Protein AF-A0AAP0WHL8-F1 (afdb_monomer_lite)

Radius of gyration: 15.31 Å; chains: 1; bounding box: 34×34×46 Å

Sequence (90 aa):
MATNRELALLEKAFVAEIEYALERKEKFCLPFMQTKSRKLAEKMVEDGLLQHAEMTVGGIHFKGYAQTYYGNMLYCMTCTDVGLEVEDAK

Foldseek 3Di:
DDDPVLLVQLVQLVVLLVCCVPCVVPDDGDNGDADPPVVVLVVCVVVQQWDKDWDADPNDIDIHIHGDPVVVVVNVVPPPDPPPPPPPDD

Secondary structure (DSSP, 8-state):
---HHHHHHHHHHHHHHHHHHHHTTTS---SSB--S-HHHHHHHHHTTSEEEEEEEETTEEEEEEEE-HHHHHHHHTT------------

pLDDT: mean 89.11, std 14.44, range [41.09, 98.5]

Structure (mmCIF, N/CA/C/O backbone):
data_AF-A0AAP0WHL8-F1
#
_entry.id   AF-A0AAP0WHL8-F1
#
loop_
_atom_site.group_PDB
_atom_site.id
_atom_site.type_symbol
_atom_site.label_atom_id
_atom_site.label_alt_id
_atom_site.label_comp_id
_atom_site.label_asym_id
_atom_site.label_entity_id
_atom_site.label_seq_id
_atom_site.pdbx_PDB_ins_code
_atom_site.Cartn_x
_atom_site.Cartn_y
_atom_site.Cartn_z
_atom_site.occupancy
_atom_site.B_iso_or_equiv
_atom_site.auth_seq_id
_atom_site.auth_comp_id
_atom_site.auth_asym_id
_atom_site.auth_atom_id
_atom_site.pdbx_PDB_model_num
ATOM 1 N N . MET A 1 1 ? -12.350 11.410 -8.385 1.00 69.25 1 MET A N 1
ATOM 2 C CA . MET A 1 1 ? -10.945 11.792 -8.124 1.00 69.25 1 MET A CA 1
ATOM 3 C C . MET A 1 1 ? -10.586 11.332 -6.725 1.00 69.25 1 MET A C 1
ATOM 5 O O . MET A 1 1 ? -11.425 11.490 -5.844 1.00 69.25 1 MET A O 1
ATOM 9 N N . ALA A 1 2 ? -9.405 10.737 -6.542 1.00 82.19 2 ALA A N 1
ATOM 10 C CA . ALA A 1 2 ? -8.923 10.346 -5.219 1.00 82.19 2 ALA A CA 1
ATOM 11 C C . ALA A 1 2 ? -8.684 11.583 -4.342 1.00 82.19 2 ALA A C 1
ATOM 13 O O . ALA A 1 2 ? -8.274 12.638 -4.821 1.00 82.19 2 ALA A O 1
ATOM 14 N N . THR A 1 3 ? -8.951 11.449 -3.051 1.00 92.88 3 THR A N 1
ATOM 15 C CA . THR A 1 3 ? -8.640 12.457 -2.036 1.00 92.88 3 THR A CA 1
ATOM 16 C C . THR A 1 3 ? -7.141 12.478 -1.730 1.00 92.88 3 THR A C 1
ATOM 18 O O . THR A 1 3 ? -6.455 11.469 -1.878 1.00 92.88 3 THR A O 1
ATOM 21 N N . ASN A 1 4 ? -6.631 13.582 -1.173 1.00 93.19 4 ASN A N 1
ATOM 22 C CA . ASN A 1 4 ? -5.223 13.677 -0.749 1.00 93.19 4 ASN A CA 1
ATOM 23 C C . ASN A 1 4 ? -4.812 12.561 0.230 1.00 93.19 4 ASN A C 1
ATOM 25 O O . ASN A 1 4 ? -3.662 12.136 0.249 1.00 93.19 4 ASN A O 1
ATOM 29 N N . ARG A 1 5 ? -5.750 12.065 1.049 1.00 94.94 5 ARG A N 1
ATOM 30 C CA . ARG A 1 5 ? -5.489 10.964 1.989 1.00 94.94 5 ARG A CA 1
ATOM 31 C C . ARG A 1 5 ? -5.391 9.611 1.288 1.00 94.94 5 ARG A C 1
ATOM 33 O O . ARG A 1 5 ? -4.604 8.779 1.727 1.00 94.94 5 ARG A O 1
ATOM 40 N N . GLU A 1 6 ? -6.186 9.397 0.242 1.00 95.75 6 GLU A N 1
ATOM 41 C CA . GLU A 1 6 ? -6.107 8.201 -0.604 1.00 95.75 6 GLU A CA 1
ATOM 42 C C . GLU A 1 6 ? -4.810 8.223 -1.420 1.00 95.75 6 GLU A C 1
ATOM 44 O O . GLU A 1 6 ? -4.091 7.230 -1.423 1.00 95.75 6 GLU A O 1
ATOM 49 N N . LEU A 1 7 ? -4.437 9.371 -1.998 1.00 95.50 7 LEU A N 1
ATOM 50 C CA . LEU A 1 7 ? -3.161 9.532 -2.706 1.00 95.50 7 LEU A CA 1
ATOM 51 C C . LEU A 1 7 ? -1.954 9.278 -1.799 1.00 95.50 7 LEU A C 1
ATOM 53 O O . LEU A 1 7 ? -1.069 8.523 -2.176 1.00 95.50 7 LEU A O 1
ATOM 57 N N . ALA A 1 8 ? -1.958 9.795 -0.568 1.00 95.56 8 ALA A N 1
ATOM 58 C CA . ALA A 1 8 ? -0.886 9.531 0.395 1.00 95.56 8 ALA A CA 1
ATOM 59 C C . ALA A 1 8 ? -0.794 8.053 0.831 1.00 95.56 8 ALA A C 1
ATOM 61 O O . ALA A 1 8 ? 0.245 7.611 1.320 1.00 95.56 8 ALA A O 1
ATOM 62 N N . LEU A 1 9 ? -1.884 7.285 0.728 1.00 97.06 9 LEU A N 1
ATOM 63 C CA . LEU A 1 9 ? -1.873 5.836 0.960 1.00 97.06 9 LEU A CA 1
ATOM 64 C C . LEU A 1 9 ? -1.353 5.083 -0.264 1.00 97.06 9 LEU A C 1
ATOM 66 O O . LEU A 1 9 ? -0.565 4.157 -0.102 1.00 97.06 9 LEU A O 1
ATOM 70 N N . LEU A 1 10 ? -1.757 5.498 -1.465 1.00 96.81 10 LEU A N 1
ATOM 71 C CA . LEU A 1 10 ? -1.240 4.945 -2.714 1.00 96.81 10 LEU A CA 1
ATOM 72 C C . LEU A 1 10 ? 0.266 5.185 -2.849 1.00 96.81 10 LEU A C 1
ATOM 74 O O . LEU A 1 10 ? 0.995 4.240 -3.100 1.00 96.81 10 LEU A O 1
ATOM 78 N N . GLU A 1 11 ? 0.752 6.390 -2.556 1.00 95.94 11 GLU A N 1
ATOM 79 C CA . GLU A 1 11 ? 2.185 6.706 -2.542 1.00 95.94 11 GLU A CA 1
ATOM 80 C C . GLU A 1 11 ? 2.970 5.793 -1.592 1.00 95.94 11 GLU A C 1
ATOM 82 O O . GLU A 1 11 ? 4.024 5.277 -1.946 1.00 95.94 11 GLU A O 1
ATOM 87 N N . LYS A 1 12 ? 2.445 5.524 -0.392 1.00 96.62 12 LYS A N 1
ATOM 88 C CA . LYS A 1 12 ? 3.103 4.620 0.566 1.00 96.62 12 LYS A CA 1
ATOM 89 C C . LYS A 1 12 ? 3.141 3.175 0.090 1.00 96.62 12 LYS A C 1
ATOM 91 O O . LYS A 1 12 ? 4.129 2.489 0.338 1.00 96.62 12 LYS A O 1
ATOM 96 N N . ALA A 1 13 ? 2.063 2.702 -0.532 1.00 97.00 13 ALA A N 1
ATOM 97 C CA . ALA A 1 13 ? 2.033 1.374 -1.130 1.00 97.00 13 ALA A CA 1
ATOM 98 C C . ALA A 1 13 ? 3.038 1.276 -2.289 1.00 97.00 13 ALA A C 1
ATOM 100 O O . ALA A 1 13 ? 3.779 0.298 -2.352 1.00 97.00 13 ALA A O 1
ATOM 101 N N . PHE A 1 14 ? 3.125 2.324 -3.110 1.00 95.94 14 PHE A N 1
ATOM 102 C CA . PHE A 1 14 ? 4.031 2.409 -4.250 1.00 95.94 14 PHE A CA 1
ATOM 103 C C . PHE A 1 14 ? 5.489 2.395 -3.792 1.00 95.94 14 PHE A C 1
ATOM 105 O O . PHE A 1 14 ? 6.287 1.586 -4.253 1.00 95.94 14 PHE A O 1
ATOM 112 N N . VAL A 1 15 ? 5.834 3.236 -2.814 1.00 95.12 15 VAL A N 1
ATOM 113 C CA . VAL A 1 15 ? 7.179 3.274 -2.227 1.00 95.12 15 VAL A CA 1
ATOM 114 C C . VAL A 1 15 ? 7.557 1.914 -1.640 1.00 95.12 15 VAL A C 1
ATOM 116 O O . VAL A 1 15 ? 8.664 1.450 -1.887 1.00 95.12 15 VAL A O 1
ATOM 119 N N . ALA A 1 16 ? 6.646 1.231 -0.937 1.00 95.81 16 ALA A N 1
ATOM 120 C CA . ALA A 1 16 ? 6.920 -0.104 -0.401 1.00 95.81 16 ALA A CA 1
ATOM 121 C C . ALA A 1 16 ? 7.209 -1.139 -1.507 1.00 95.81 16 ALA A C 1
ATOM 123 O O . ALA A 1 16 ? 8.094 -1.980 -1.345 1.00 95.81 16 ALA A O 1
ATOM 124 N N . GLU A 1 17 ? 6.499 -1.070 -2.637 1.00 95.19 17 GLU A N 1
ATOM 125 C CA . GLU A 1 17 ? 6.761 -1.912 -3.812 1.00 95.19 17 GLU A CA 1
ATOM 126 C C . GLU A 1 17 ? 8.164 -1.648 -4.388 1.00 95.19 17 GLU A C 1
ATOM 128 O O . GLU A 1 17 ? 8.935 -2.589 -4.599 1.00 95.19 17 GLU A O 1
ATOM 133 N N . ILE A 1 18 ? 8.524 -0.375 -4.583 1.00 94.44 18 ILE A N 1
ATOM 134 C CA . ILE A 1 18 ? 9.813 0.032 -5.159 1.00 94.44 18 ILE A CA 1
ATOM 135 C C . ILE A 1 18 ? 10.985 -0.286 -4.224 1.00 94.44 18 ILE A C 1
ATOM 137 O O . ILE A 1 18 ? 11.963 -0.896 -4.658 1.00 94.44 18 ILE A O 1
ATOM 141 N N . GLU A 1 19 ? 10.889 0.062 -2.939 1.00 94.44 19 GLU A N 1
ATOM 142 C CA . GLU A 1 19 ? 11.914 -0.258 -1.938 1.00 94.44 19 GLU A CA 1
ATOM 143 C C . GLU A 1 19 ? 12.135 -1.770 -1.847 1.00 94.44 19 GLU A C 1
ATOM 145 O O . GLU A 1 19 ? 13.272 -2.236 -1.770 1.00 94.44 19 GLU A O 1
ATOM 150 N N . TYR A 1 20 ? 11.065 -2.567 -1.911 1.00 94.69 20 TYR A N 1
ATOM 151 C CA . TYR A 1 20 ? 11.203 -4.017 -1.947 1.00 94.69 20 TYR A CA 1
ATOM 152 C C . TYR A 1 20 ? 11.881 -4.510 -3.227 1.00 94.69 20 TYR A C 1
ATOM 154 O O . TYR A 1 20 ? 12.739 -5.392 -3.175 1.00 94.69 20 TYR A O 1
ATOM 162 N N . ALA A 1 21 ? 11.540 -3.953 -4.387 1.00 93.12 21 ALA A N 1
ATOM 163 C CA . ALA A 1 21 ? 12.164 -4.347 -5.645 1.00 93.12 21 ALA A CA 1
ATOM 164 C C . ALA A 1 21 ? 13.673 -4.035 -5.673 1.00 93.12 21 ALA A C 1
ATOM 166 O O . ALA A 1 21 ? 14.457 -4.868 -6.141 1.00 93.12 21 ALA A O 1
ATOM 167 N N . LEU A 1 22 ? 14.070 -2.871 -5.149 1.00 94.19 22 LEU A N 1
ATOM 168 C CA . LEU A 1 22 ? 15.442 -2.363 -5.206 1.00 94.19 22 LEU A CA 1
ATOM 169 C C . LEU A 1 22 ? 16.324 -2.874 -4.058 1.00 94.19 22 LEU A C 1
ATOM 171 O O . LEU A 1 22 ? 17.442 -3.322 -4.301 1.00 94.19 22 LEU A O 1
ATOM 175 N N . GLU A 1 23 ? 15.831 -2.855 -2.818 1.00 92.25 23 GLU A N 1
ATOM 176 C CA . GLU A 1 23 ? 16.671 -2.984 -1.616 1.00 92.25 23 GLU A CA 1
ATOM 177 C C . GLU A 1 23 ? 16.544 -4.331 -0.891 1.00 92.25 23 GLU A C 1
ATOM 179 O O . GLU A 1 23 ? 17.274 -4.575 0.072 1.00 92.25 23 GLU A O 1
ATOM 184 N N . ARG A 1 24 ? 15.674 -5.252 -1.337 1.00 83.19 24 ARG A N 1
ATOM 185 C CA . ARG A 1 24 ? 15.391 -6.522 -0.618 1.00 83.19 24 ARG A CA 1
ATOM 186 C C . ARG A 1 24 ? 16.603 -7.405 -0.301 1.00 83.19 24 ARG A C 1
ATOM 188 O O . ARG A 1 24 ? 16.478 -8.340 0.484 1.00 83.19 24 ARG A O 1
ATOM 195 N N . LYS A 1 25 ? 17.749 -7.182 -0.952 1.00 84.75 25 LYS A N 1
ATOM 196 C CA . LYS A 1 25 ? 18.997 -7.918 -0.690 1.00 84.75 25 LYS A CA 1
ATOM 197 C C . LYS A 1 25 ? 19.834 -7.308 0.435 1.00 84.75 25 LYS A C 1
ATOM 199 O O . LYS A 1 25 ? 20.657 -8.010 1.011 1.00 84.75 25 LYS A O 1
ATOM 204 N N . GLU A 1 26 ? 19.638 -6.027 0.725 1.00 85.44 26 GLU A N 1
ATOM 205 C CA . GLU A 1 26 ? 20.493 -5.232 1.612 1.00 85.44 26 GLU A CA 1
ATOM 206 C C . GLU A 1 26 ? 19.771 -4.834 2.903 1.00 85.44 26 GLU A C 1
ATOM 208 O O . GLU A 1 26 ? 20.402 -4.681 3.949 1.00 85.44 26 GLU A O 1
ATOM 213 N N . LYS A 1 27 ? 18.438 -4.727 2.862 1.00 86.31 27 LYS A N 1
ATOM 214 C CA . LYS A 1 27 ? 17.610 -4.321 3.997 1.00 86.31 27 LYS A CA 1
ATOM 215 C C . LYS A 1 27 ? 16.341 -5.161 4.081 1.00 86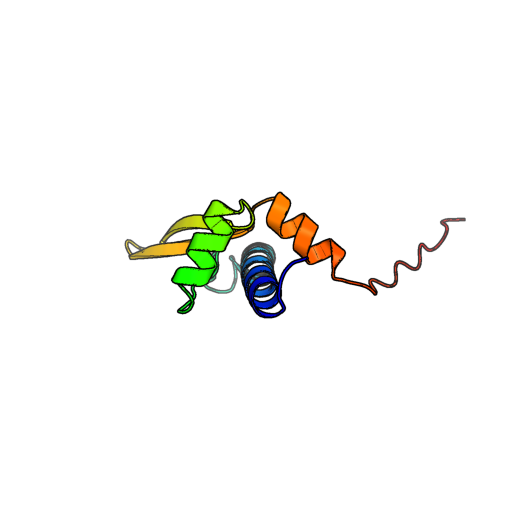.31 27 LYS A C 1
ATOM 217 O O . LYS A 1 27 ? 15.777 -5.586 3.076 1.00 86.31 27 LYS A O 1
ATOM 222 N N . PHE A 1 28 ? 15.864 -5.375 5.308 1.00 87.50 28 PHE A N 1
ATOM 223 C CA . PHE A 1 28 ? 14.538 -5.940 5.522 1.00 87.50 28 PHE A CA 1
ATOM 224 C C . PHE A 1 28 ? 13.464 -4.911 5.149 1.00 87.50 28 PHE A C 1
ATOM 226 O O . PHE A 1 28 ? 13.293 -3.898 5.831 1.00 87.50 28 PHE A O 1
ATOM 233 N N . CYS A 1 29 ? 12.726 -5.199 4.085 1.00 90.56 29 CYS A N 1
ATOM 234 C CA . CYS A 1 29 ? 11.568 -4.443 3.626 1.00 90.56 29 CYS A CA 1
ATOM 235 C C . CYS A 1 29 ? 10.434 -5.408 3.247 1.00 90.56 29 CYS A C 1
ATOM 237 O O . CYS A 1 29 ? 10.659 -6.584 2.944 1.00 90.56 29 CYS A O 1
ATOM 239 N N . LEU A 1 30 ? 9.195 -4.919 3.311 1.00 94.25 30 LEU A N 1
ATOM 240 C CA . LEU A 1 30 ? 7.997 -5.665 2.926 1.00 94.25 30 LEU A CA 1
ATOM 241 C C . LEU A 1 30 ? 7.470 -5.084 1.604 1.00 94.25 30 LEU A C 1
ATOM 243 O O . LEU A 1 30 ? 7.456 -3.863 1.477 1.00 94.25 30 LEU A O 1
ATOM 247 N N . PRO A 1 31 ? 6.958 -5.902 0.666 1.00 95.25 31 PRO A N 1
ATOM 248 C CA . PRO A 1 31 ? 6.390 -5.427 -0.603 1.00 95.25 31 PRO A CA 1
ATOM 249 C C . PRO A 1 31 ? 4.994 -4.796 -0.446 1.00 95.25 31 PRO A C 1
ATOM 251 O O . PRO A 1 31 ? 4.203 -4.767 -1.383 1.00 95.25 31 PRO A O 1
ATOM 254 N N . PHE A 1 32 ? 4.629 -4.379 0.764 1.00 97.38 32 PHE A N 1
ATOM 255 C CA . PHE A 1 32 ? 3.320 -3.831 1.085 1.00 97.38 32 PHE A CA 1
ATOM 256 C C . PHE A 1 32 ? 3.411 -2.889 2.276 1.00 97.38 32 PHE A C 1
ATOM 258 O O . PHE A 1 32 ? 4.240 -3.054 3.174 1.00 97.38 32 PHE A O 1
ATOM 265 N N . MET A 1 33 ? 2.502 -1.920 2.319 1.00 96.94 33 MET A N 1
ATOM 266 C CA . MET A 1 33 ? 2.457 -0.942 3.395 1.00 96.94 33 MET A CA 1
ATOM 267 C C . MET A 1 33 ? 1.662 -1.443 4.605 1.00 96.94 33 MET A C 1
ATOM 269 O O . MET A 1 33 ? 0.681 -2.183 4.492 1.00 96.94 33 MET A O 1
ATOM 273 N N . GLN A 1 34 ? 2.034 -0.944 5.782 1.00 95.12 34 GLN A N 1
ATOM 274 C CA . GLN A 1 34 ? 1.217 -1.014 6.991 1.00 95.12 34 GLN A CA 1
ATOM 275 C C . GLN A 1 34 ? 0.637 0.368 7.297 1.00 95.12 34 GLN A C 1
ATOM 277 O O . GLN A 1 34 ? 1.309 1.389 7.152 1.00 95.12 34 GLN A O 1
ATOM 282 N N . THR A 1 35 ? -0.617 0.427 7.746 1.00 95.94 35 THR A N 1
ATOM 283 C CA . THR A 1 35 ? -1.277 1.705 8.037 1.00 95.94 35 THR A CA 1
ATOM 284 C C . THR A 1 35 ? -2.203 1.627 9.241 1.00 95.94 35 THR A C 1
ATOM 286 O O . THR A 1 35 ? -2.915 0.648 9.447 1.00 95.94 35 THR A O 1
ATOM 289 N N . LYS A 1 36 ? -2.230 2.709 10.031 1.00 95.00 36 LYS A N 1
ATOM 290 C CA . LYS A 1 36 ? -3.204 2.902 11.118 1.00 95.00 36 LYS A CA 1
ATOM 291 C C . LYS A 1 36 ? -4.565 3.379 10.598 1.00 95.00 36 LYS A C 1
ATOM 293 O O . LYS A 1 36 ? -5.559 3.296 11.314 1.00 95.00 36 LYS A O 1
ATOM 298 N N . SER A 1 37 ? -4.638 3.851 9.350 1.00 96.06 37 SER A N 1
ATOM 299 C CA . SER A 1 37 ? -5.881 4.320 8.717 1.00 96.06 37 SER A CA 1
ATOM 300 C C . SER A 1 37 ? -6.707 3.157 8.162 1.00 96.06 37 SER A C 1
ATOM 302 O O . SER A 1 37 ? -7.131 3.199 7.011 1.00 96.06 37 SER A O 1
ATOM 304 N N . ARG A 1 38 ? -6.943 2.123 8.982 1.00 95.94 38 ARG A N 1
ATOM 305 C CA . ARG A 1 38 ? -7.562 0.858 8.559 1.00 95.94 38 ARG A CA 1
ATOM 306 C C . ARG A 1 38 ? -8.854 1.075 7.774 1.00 95.94 38 ARG A C 1
ATOM 308 O O . ARG A 1 38 ? -8.953 0.597 6.662 1.00 95.94 38 ARG A O 1
ATOM 315 N N . LYS A 1 39 ? -9.796 1.871 8.294 1.00 97.69 39 LYS A N 1
ATOM 316 C CA . LYS A 1 39 ? -11.082 2.134 7.615 1.00 97.69 39 LYS A CA 1
ATOM 317 C C . LYS A 1 39 ? -10.921 2.673 6.189 1.00 97.69 39 LYS A C 1
ATOM 319 O O . LYS A 1 39 ? -11.679 2.290 5.313 1.00 97.69 39 LYS A O 1
ATOM 324 N N . LEU A 1 40 ? -9.952 3.565 5.974 1.00 97.94 40 LEU A N 1
ATOM 325 C CA . LEU A 1 40 ? -9.694 4.121 4.647 1.00 97.94 40 LEU A CA 1
ATOM 326 C C . LEU A 1 40 ? -9.028 3.084 3.739 1.00 97.94 40 LEU A C 1
ATOM 328 O O . LEU A 1 40 ? -9.401 2.978 2.581 1.00 97.94 40 LEU A O 1
ATOM 332 N N . ALA A 1 41 ? -8.092 2.299 4.274 1.00 97.88 41 ALA A N 1
ATOM 333 C CA . ALA A 1 41 ? -7.448 1.229 3.522 1.00 97.88 41 ALA A CA 1
ATOM 334 C C . ALA A 1 41 ? -8.446 0.141 3.098 1.00 97.88 41 ALA A C 1
ATOM 336 O O . ALA A 1 41 ? -8.428 -0.249 1.941 1.00 97.88 41 ALA A O 1
ATOM 337 N N . GLU A 1 42 ? -9.352 -0.284 3.986 1.00 98.31 42 GLU A N 1
ATOM 338 C CA . GLU A 1 42 ? -10.417 -1.243 3.649 1.00 98.31 42 GLU A CA 1
ATOM 339 C C . GLU A 1 42 ? -11.338 -0.699 2.552 1.00 98.31 42 GLU A C 1
ATOM 341 O O . GLU A 1 42 ? -11.574 -1.378 1.562 1.00 98.31 42 GLU A O 1
ATOM 346 N N . LYS A 1 43 ? -11.777 0.562 2.662 1.00 98.12 43 LYS A N 1
ATOM 347 C CA . LYS A 1 43 ? -12.555 1.210 1.597 1.00 98.12 43 LYS A CA 1
ATOM 348 C C . LYS A 1 43 ? -11.791 1.195 0.267 1.00 98.12 43 LYS A C 1
ATOM 350 O O . LYS A 1 43 ? -12.350 0.866 -0.764 1.00 98.12 43 LYS A O 1
ATOM 355 N N . MET A 1 44 ? -10.497 1.509 0.281 1.00 98.19 44 MET A N 1
ATOM 356 C CA . MET A 1 44 ? -9.670 1.469 -0.928 1.00 98.19 44 MET A CA 1
ATOM 357 C C . MET A 1 44 ? -9.464 0.046 -1.474 1.00 98.19 44 MET A C 1
ATOM 359 O O . MET A 1 44 ? -9.201 -0.100 -2.665 1.00 98.19 44 MET A O 1
ATOM 363 N N . VAL A 1 45 ? -9.574 -0.994 -0.638 1.00 98.38 45 VAL A N 1
ATOM 364 C CA . VAL A 1 45 ? -9.635 -2.395 -1.090 1.00 98.38 45 VAL A CA 1
ATOM 365 C C . VAL A 1 45 ? -10.970 -2.673 -1.781 1.00 98.38 45 VAL A C 1
ATOM 367 O O . VAL A 1 45 ? -10.977 -3.230 -2.875 1.00 98.38 45 VAL A O 1
ATOM 370 N N . GLU A 1 46 ? -12.088 -2.233 -1.199 1.00 98.19 46 GLU A N 1
ATOM 371 C CA . GLU A 1 46 ? -13.424 -2.331 -1.811 1.00 98.19 46 GLU A CA 1
ATOM 372 C C . GLU A 1 46 ? -13.500 -1.569 -3.147 1.00 98.19 46 GLU A C 1
ATOM 374 O O . GLU A 1 46 ? -14.061 -2.073 -4.118 1.00 98.19 46 GLU A O 1
ATOM 379 N N . ASP A 1 47 ? -12.858 -0.400 -3.225 1.00 96.81 47 ASP A N 1
ATOM 380 C CA . ASP A 1 47 ? -12.746 0.429 -4.432 1.00 96.81 47 ASP A CA 1
ATOM 381 C C . ASP A 1 47 ? -11.760 -0.159 -5.475 1.00 96.81 47 ASP A C 1
ATOM 383 O O . ASP A 1 47 ? -11.569 0.415 -6.550 1.00 96.81 47 ASP A O 1
ATOM 387 N N . GLY A 1 48 ? -11.099 -1.284 -5.172 1.00 97.75 48 GLY A N 1
ATOM 388 C CA . GLY A 1 48 ? -10.166 -1.977 -6.068 1.00 97.75 48 GLY A CA 1
ATOM 389 C C . GLY A 1 48 ? -8.814 -1.283 -6.260 1.00 97.75 48 GLY A C 1
ATOM 390 O O . GLY A 1 48 ? -8.072 -1.629 -7.180 1.00 97.75 48 GLY A O 1
ATOM 391 N N . LEU A 1 49 ? -8.478 -0.303 -5.420 1.00 97.62 49 LEU A N 1
ATOM 392 C CA . LEU A 1 49 ? -7.225 0.460 -5.473 1.00 97.62 49 LEU A CA 1
ATOM 393 C C . LEU A 1 49 ? -6.096 -0.207 -4.679 1.00 97.62 49 LEU A C 1
ATOM 395 O O . LEU A 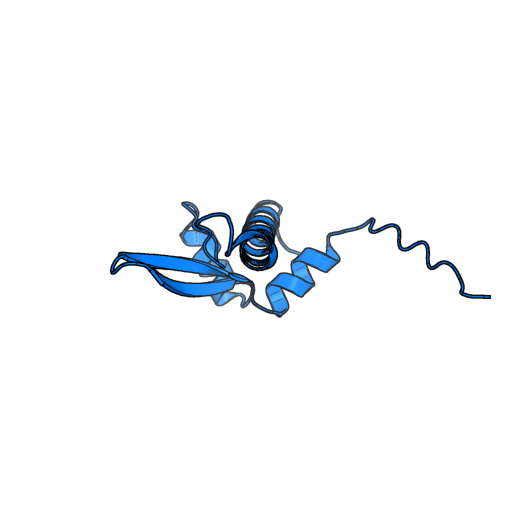1 49 ? -4.924 -0.111 -5.045 1.00 97.62 49 LEU A O 1
ATOM 399 N N . LEU A 1 50 ? -6.448 -0.882 -3.588 1.00 98.31 50 LEU A N 1
ATOM 400 C CA . LEU A 1 50 ? -5.538 -1.675 -2.770 1.00 98.31 50 LEU A CA 1
ATOM 401 C C . LEU A 1 50 ? -5.984 -3.137 -2.747 1.00 98.31 50 LEU A C 1
ATOM 403 O O . LEU A 1 50 ? -7.114 -3.473 -3.085 1.00 98.31 50 LEU A O 1
ATOM 407 N N . GLN A 1 51 ? -5.092 -4.010 -2.303 1.00 98.44 51 GLN A N 1
ATOM 408 C CA . GLN A 1 51 ? -5.386 -5.402 -1.995 1.00 98.44 51 GLN A CA 1
ATOM 409 C C . GLN A 1 51 ? -4.705 -5.802 -0.690 1.00 98.44 51 GLN A C 1
ATOM 411 O O . GLN A 1 51 ? -3.654 -5.264 -0.332 1.00 98.44 51 GLN A O 1
ATOM 416 N N . HIS A 1 52 ? -5.291 -6.758 0.027 1.00 98.38 52 HIS A N 1
ATOM 417 C CA . HIS A 1 52 ? -4.619 -7.361 1.170 1.00 98.38 52 HIS A CA 1
ATOM 418 C C . HIS A 1 52 ? -3.376 -8.118 0.712 1.00 98.38 52 HIS A C 1
ATOM 420 O O . HIS A 1 52 ? -3.410 -8.852 -0.274 1.00 98.38 52 HIS A O 1
ATOM 426 N N . ALA A 1 53 ? -2.290 -7.950 1.458 1.00 97.44 53 ALA A N 1
ATOM 427 C CA . ALA A 1 53 ? -1.036 -8.637 1.210 1.00 97.44 53 ALA A CA 1
ATOM 428 C C . ALA A 1 53 ? -0.487 -9.217 2.512 1.00 97.44 53 ALA A C 1
ATOM 430 O O . ALA A 1 53 ? -0.663 -8.651 3.597 1.00 97.44 53 ALA A O 1
ATOM 431 N N . GLU A 1 54 ? 0.191 -10.352 2.395 1.00 97.00 54 GLU A N 1
ATOM 432 C CA . GLU A 1 54 ? 0.845 -11.013 3.512 1.00 97.00 54 GLU A CA 1
ATOM 433 C C . GLU A 1 54 ? 2.177 -11.626 3.092 1.00 97.00 54 GLU A C 1
ATOM 435 O O . GLU A 1 54 ? 2.386 -11.989 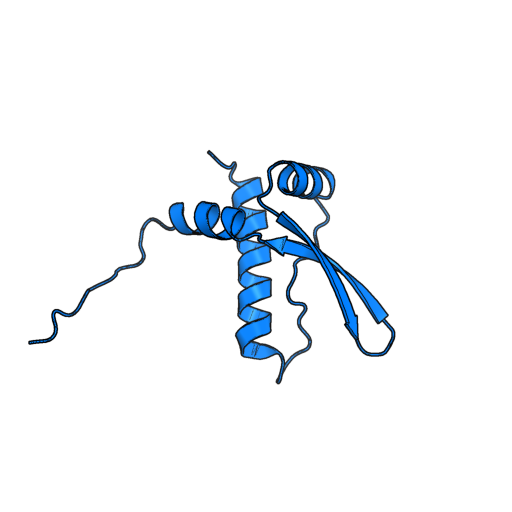1.936 1.00 97.00 54 GLU A O 1
ATOM 440 N N . MET A 1 55 ? 3.105 -11.712 4.042 1.00 95.06 55 MET A N 1
ATOM 441 C CA . MET A 1 55 ? 4.399 -12.358 3.847 1.00 95.06 55 MET A CA 1
ATOM 442 C C . MET A 1 55 ? 4.877 -12.961 5.161 1.00 95.06 55 MET A C 1
ATOM 444 O O . MET A 1 55 ? 4.654 -12.407 6.237 1.00 95.06 55 MET A O 1
ATOM 448 N N . THR A 1 56 ? 5.566 -14.094 5.064 1.00 95.06 56 THR A N 1
ATOM 449 C CA . THR A 1 56 ? 6.202 -14.749 6.206 1.00 95.06 56 THR A CA 1
ATOM 450 C C . THR A 1 56 ? 7.709 -14.684 6.054 1.00 95.06 56 THR A C 1
ATOM 452 O O . THR A 1 56 ? 8.239 -15.166 5.056 1.00 95.06 56 THR A O 1
ATOM 455 N N . VAL A 1 57 ? 8.402 -14.130 7.049 1.00 90.19 57 VAL A N 1
ATOM 456 C CA . VAL A 1 57 ? 9.871 -14.091 7.080 1.00 90.19 57 VAL A CA 1
ATOM 457 C C . VAL A 1 57 ? 10.346 -14.554 8.448 1.00 90.19 57 VAL A C 1
ATOM 459 O O . VAL A 1 57 ? 9.899 -14.036 9.467 1.00 90.19 57 VAL A O 1
ATOM 462 N N . GLY A 1 58 ? 11.218 -15.565 8.479 1.00 90.06 58 GLY A N 1
ATOM 463 C CA . GLY A 1 58 ? 11.774 -16.090 9.733 1.00 90.06 58 GLY A CA 1
ATOM 464 C C . GLY A 1 58 ? 10.720 -16.588 10.731 1.00 90.06 58 GLY A C 1
ATOM 465 O O . GLY A 1 58 ? 10.921 -16.471 11.933 1.00 90.06 58 GLY A O 1
ATOM 466 N N . GLY A 1 59 ? 9.574 -17.084 10.250 1.00 93.44 59 GLY A N 1
ATOM 467 C CA . GLY A 1 59 ? 8.460 -17.529 11.099 1.00 93.44 59 GLY A CA 1
ATOM 468 C C . GLY A 1 59 ? 7.555 -16.409 11.627 1.00 93.44 59 GLY A C 1
ATOM 469 O O . GLY A 1 59 ? 6.594 -16.696 12.333 1.00 93.44 59 GLY A O 1
ATOM 470 N N . ILE A 1 60 ? 7.815 -15.147 11.271 1.00 94.38 60 ILE A N 1
ATOM 471 C CA . ILE A 1 60 ? 6.962 -14.007 11.621 1.00 94.38 60 ILE A CA 1
ATOM 472 C C . ILE A 1 60 ? 6.022 -13.706 10.451 1.00 94.38 60 ILE A C 1
ATOM 474 O O . ILE A 1 60 ? 6.471 -13.524 9.317 1.00 94.38 60 ILE A O 1
ATOM 478 N N . HIS A 1 61 ? 4.719 -13.647 10.730 1.00 95.94 61 HIS A N 1
ATOM 479 C CA . HIS A 1 61 ? 3.682 -13.332 9.748 1.00 95.94 61 HIS A CA 1
ATOM 480 C C . HIS A 1 61 ? 3.377 -11.833 9.728 1.00 95.94 61 HIS A C 1
ATOM 482 O O . HIS A 1 61 ? 2.926 -11.263 10.722 1.00 95.94 61 HIS A O 1
ATOM 488 N N . PHE A 1 62 ? 3.570 -11.209 8.571 1.00 95.94 62 PHE A N 1
ATOM 489 C CA . PHE A 1 62 ? 3.266 -9.806 8.325 1.00 95.94 62 PHE A CA 1
ATOM 490 C C . PHE A 1 62 ? 2.035 -9.689 7.435 1.00 95.94 62 PHE A C 1
ATOM 492 O O . PHE A 1 62 ? 1.892 -10.435 6.469 1.00 95.94 62 PHE A O 1
ATOM 499 N N . LYS A 1 63 ? 1.168 -8.725 7.751 1.00 96.69 63 LYS A N 1
ATOM 500 C CA . LYS A 1 63 ? -0.013 -8.375 6.957 1.00 96.69 63 LYS A CA 1
ATOM 501 C C . LYS A 1 63 ? -0.041 -6.878 6.694 1.00 96.69 63 LYS A C 1
ATOM 503 O O . LYS A 1 63 ? 0.383 -6.088 7.547 1.00 96.69 63 LYS A O 1
ATOM 508 N N . GLY A 1 64 ? -0.569 -6.503 5.540 1.00 97.44 64 GLY A N 1
ATOM 509 C CA . GLY A 1 64 ? -0.705 -5.116 5.129 1.00 97.44 64 GLY A CA 1
ATOM 510 C C . GLY A 1 64 ? -1.517 -4.970 3.850 1.00 97.44 64 GLY A C 1
ATOM 511 O O . GLY A 1 64 ? -2.382 -5.795 3.549 1.00 97.44 64 GLY A O 1
ATOM 512 N N . TYR A 1 65 ? -1.233 -3.896 3.123 1.00 98.50 65 TYR A N 1
ATOM 513 C CA . TYR A 1 65 ? -1.938 -3.525 1.903 1.00 98.50 65 TYR A CA 1
ATOM 514 C C . TYR A 1 65 ? -0.927 -3.259 0.789 1.00 98.50 65 TYR A C 1
ATOM 516 O O . TYR A 1 65 ? 0.006 -2.476 0.977 1.00 98.50 65 TYR A O 1
ATOM 524 N N . ALA A 1 66 ? -1.112 -3.903 -0.357 1.00 97.81 66 ALA A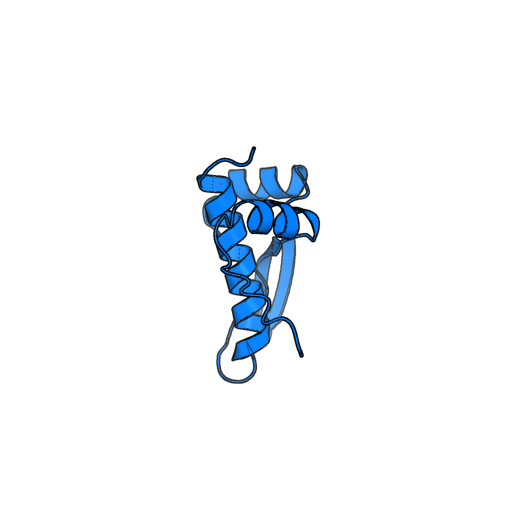 N 1
ATOM 525 C CA . ALA A 1 66 ? -0.368 -3.632 -1.583 1.00 97.81 66 ALA A CA 1
ATOM 526 C C . ALA A 1 66 ? -1.255 -2.862 -2.564 1.00 97.81 66 ALA A C 1
ATOM 528 O O . ALA A 1 66 ? -2.484 -2.930 -2.481 1.00 97.81 66 ALA A O 1
ATOM 529 N N . GLN A 1 67 ? -0.645 -2.142 -3.500 1.00 96.12 67 GLN A N 1
ATOM 530 C CA . GLN A 1 67 ? -1.388 -1.554 -4.607 1.00 96.12 67 GLN A CA 1
ATOM 531 C C . GLN A 1 67 ? -1.861 -2.633 -5.579 1.00 96.12 67 GLN A C 1
ATOM 533 O O . GLN A 1 67 ? -1.217 -3.666 -5.775 1.00 96.12 67 GLN A O 1
ATOM 538 N N . THR A 1 68 ? -3.018 -2.389 -6.185 1.00 97.75 68 THR A N 1
ATOM 539 C CA . THR A 1 68 ? -3.437 -3.103 -7.390 1.00 97.7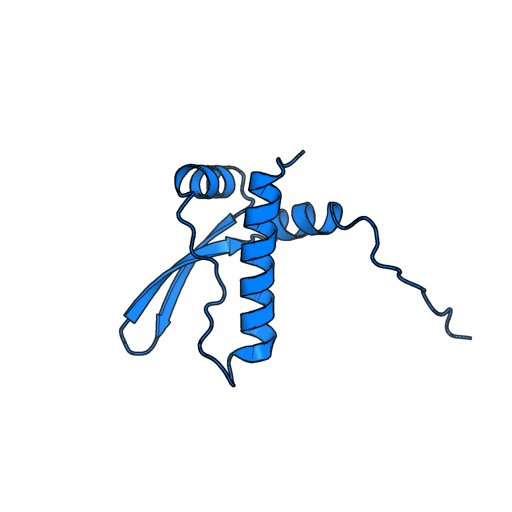5 68 THR A CA 1
ATOM 540 C C . THR A 1 68 ? -2.887 -2.381 -8.618 1.00 97.75 68 THR A C 1
ATOM 542 O O . THR A 1 68 ? -2.472 -1.222 -8.546 1.00 97.75 68 THR A O 1
ATOM 545 N N . TYR A 1 69 ? -2.977 -3.020 -9.785 1.00 95.62 69 TYR A N 1
ATOM 546 C CA . TYR A 1 69 ? -2.690 -2.349 -11.054 1.00 95.62 69 TYR A CA 1
ATOM 547 C C . TYR A 1 69 ? -3.509 -1.057 -11.234 1.00 95.62 69 TYR A C 1
ATOM 549 O O . TYR A 1 69 ? -2.985 -0.033 -11.669 1.00 95.62 69 TYR A O 1
ATOM 557 N N . TYR A 1 70 ? -4.787 -1.079 -10.844 1.00 95.62 70 TYR A N 1
ATOM 558 C CA . TYR A 1 70 ? -5.663 0.088 -10.935 1.00 95.62 70 TYR A CA 1
ATOM 559 C C . TYR A 1 70 ? -5.249 1.202 -9.962 1.00 95.62 70 TYR A C 1
ATOM 561 O O . TYR A 1 70 ? -5.216 2.372 -10.345 1.00 95.62 70 TYR A O 1
ATOM 569 N N . GLY A 1 71 ? -4.855 0.847 -8.735 1.00 96.00 71 GLY A N 1
ATOM 570 C CA . GLY A 1 71 ? -4.294 1.793 -7.772 1.00 96.00 71 GLY A CA 1
ATOM 571 C C . GLY A 1 71 ? -2.989 2.435 -8.244 1.00 96.00 71 GLY A C 1
ATOM 572 O O . GLY A 1 71 ? -2.789 3.628 -8.012 1.00 96.00 71 GLY A O 1
ATOM 573 N N . ASN A 1 72 ? -2.129 1.677 -8.932 1.00 93.88 72 ASN A N 1
ATOM 574 C CA . ASN A 1 72 ? -0.908 2.200 -9.553 1.00 93.88 72 ASN A CA 1
ATOM 575 C C . ASN A 1 72 ? -1.237 3.209 -10.652 1.00 93.88 72 ASN A C 1
ATOM 577 O O . ASN A 1 72 ? -0.763 4.340 -10.600 1.00 93.88 72 ASN A O 1
ATOM 581 N N . MET A 1 73 ? -2.119 2.852 -11.590 1.00 93.50 73 MET A N 1
ATOM 582 C CA . MET A 1 73 ? -2.546 3.765 -12.656 1.00 93.50 73 MET A CA 1
ATOM 583 C C . MET A 1 73 ? -3.136 5.061 -12.095 1.00 93.50 73 MET A C 1
ATOM 585 O O . MET A 1 73 ? -2.747 6.146 -12.523 1.00 93.50 73 MET A O 1
ATOM 589 N N . LEU A 1 74 ? -4.028 4.965 -11.103 1.00 93.31 74 LEU A N 1
ATOM 590 C CA . LEU A 1 74 ? -4.645 6.143 -10.499 1.00 93.31 74 LEU A CA 1
ATOM 591 C C . LEU A 1 74 ? -3.612 7.059 -9.836 1.00 93.31 74 LEU A C 1
ATOM 593 O O . LEU A 1 74 ? -3.708 8.274 -9.987 1.00 93.31 74 LEU A O 1
ATOM 597 N N . TYR A 1 75 ? -2.635 6.493 -9.122 1.00 93.50 75 TYR A N 1
ATOM 598 C CA . TYR A 1 75 ? -1.557 7.265 -8.507 1.00 93.50 75 TYR A CA 1
ATOM 599 C C . TYR A 1 75 ? -0.666 7.926 -9.564 1.00 93.50 75 TYR A C 1
ATOM 601 O O . TYR A 1 75 ? -0.485 9.142 -9.532 1.00 93.50 75 TYR A O 1
ATOM 609 N N . CYS A 1 76 ? -0.194 7.167 -10.555 1.00 90.75 76 CYS A N 1
ATOM 610 C CA . CYS A 1 76 ? 0.667 7.680 -11.620 1.00 90.75 76 CYS A CA 1
ATOM 611 C C . CYS A 1 76 ? 0.009 8.806 -12.430 1.00 90.75 76 CYS A C 1
ATOM 613 O O . CYS A 1 76 ? 0.680 9.761 -12.800 1.00 90.75 76 CYS A O 1
ATOM 615 N N . MET A 1 77 ? -1.308 8.750 -12.657 1.00 89.62 77 MET A N 1
ATOM 616 C CA . MET A 1 77 ? -2.047 9.821 -13.340 1.00 89.62 77 MET A CA 1
ATOM 617 C C . MET A 1 77 ? -2.069 11.150 -12.567 1.00 89.62 77 MET A C 1
ATOM 619 O O . MET A 1 77 ? -2.432 12.176 -13.139 1.00 89.62 77 MET A O 1
ATOM 623 N N . THR A 1 78 ? -1.710 11.149 -11.280 1.00 87.44 78 THR A N 1
ATOM 624 C CA . THR A 1 78 ? -1.578 12.376 -10.477 1.00 87.44 78 THR A CA 1
ATOM 625 C C . THR A 1 78 ? -0.175 12.976 -10.498 1.00 87.44 78 THR A C 1
ATOM 627 O O . THR A 1 78 ? 0.001 14.111 -10.060 1.00 87.44 78 THR A O 1
ATOM 630 N N . CYS A 1 79 ? 0.818 12.260 -11.033 1.00 79.88 79 CYS A N 1
ATOM 631 C CA . CYS A 1 79 ? 2.170 12.772 -11.220 1.00 79.88 79 CYS A CA 1
ATOM 632 C C . CYS A 1 79 ? 2.187 13.710 -12.440 1.00 79.88 79 CYS A C 1
ATOM 634 O O . CYS A 1 79 ? 2.342 13.260 -13.571 1.00 79.88 79 CYS A O 1
ATOM 636 N N . THR A 1 80 ? 1.992 15.014 -12.229 1.00 67.62 80 THR A N 1
ATOM 637 C CA . THR A 1 80 ? 1.845 15.996 -13.322 1.00 67.62 80 THR A CA 1
ATOM 638 C C . THR A 1 80 ? 3.151 16.515 -13.929 1.00 67.62 80 THR A C 1
ATOM 640 O O . THR A 1 80 ? 3.078 17.355 -14.809 1.00 67.62 80 THR A O 1
ATOM 643 N N . ASP A 1 81 ? 4.322 16.015 -13.530 1.00 59.78 81 ASP A N 1
ATOM 644 C CA . ASP A 1 81 ? 5.615 16.414 -14.111 1.00 59.78 81 ASP A CA 1
ATOM 645 C C . ASP A 1 81 ? 6.656 15.294 -13.954 1.00 59.78 81 ASP A C 1
ATOM 647 O O . ASP A 1 81 ? 7.562 15.354 -13.124 1.00 59.78 81 ASP A O 1
ATOM 651 N N . VAL A 1 82 ? 6.552 14.243 -14.767 1.00 56.09 82 VAL A N 1
ATOM 652 C CA . VAL A 1 82 ? 7.770 13.545 -15.197 1.00 56.09 82 VAL A CA 1
ATOM 653 C C . VAL A 1 82 ? 8.197 14.223 -16.485 1.00 56.09 82 VAL A C 1
ATOM 655 O O . VAL A 1 82 ? 7.575 14.014 -17.523 1.00 56.09 82 VAL A O 1
ATOM 658 N N . GLY A 1 83 ? 9.214 15.082 -16.400 1.00 50.00 83 GLY A N 1
ATOM 659 C CA . GLY A 1 83 ? 9.899 15.660 -17.552 1.00 50.00 83 GLY A CA 1
ATOM 660 C C . GLY A 1 83 ? 10.512 14.556 -18.407 1.00 50.00 83 GLY A C 1
ATOM 661 O O . GLY A 1 83 ? 11.705 14.284 -18.328 1.00 50.00 83 GLY A O 1
ATOM 662 N N . LEU A 1 84 ? 9.678 13.889 -19.203 1.00 52.91 84 LEU A N 1
ATOM 663 C CA . LEU A 1 84 ? 10.097 13.057 -20.312 1.00 52.91 84 LEU A CA 1
ATOM 664 C C . LEU A 1 84 ? 10.568 14.014 -21.405 1.00 52.91 84 LEU A C 1
ATOM 666 O O . LEU A 1 84 ? 9.858 14.275 -22.375 1.00 52.91 84 LEU A O 1
ATOM 670 N N . GLU A 1 85 ? 11.770 14.560 -21.231 1.00 53.19 85 GLU A N 1
ATOM 671 C CA . GLU A 1 85 ? 12.590 14.912 -22.381 1.00 53.19 85 GLU A CA 1
ATOM 672 C C . GLU A 1 85 ? 12.859 13.596 -23.113 1.00 53.19 85 GLU A C 1
ATOM 674 O O . GLU A 1 85 ? 13.759 12.825 -22.783 1.00 53.19 85 GLU A O 1
ATOM 679 N N . VAL A 1 86 ? 11.983 13.277 -24.062 1.00 55.78 86 VAL A N 1
ATOM 680 C CA . VAL A 1 86 ? 12.297 12.327 -25.118 1.00 55.78 86 VAL A CA 1
ATOM 681 C C . VAL A 1 86 ? 13.413 12.990 -25.914 1.00 55.78 86 VAL A C 1
ATOM 683 O O . VAL A 1 86 ? 13.160 13.869 -26.734 1.00 55.78 86 VAL A O 1
ATOM 686 N N . GLU A 1 87 ? 14.664 12.633 -25.623 1.00 53.56 87 GLU A N 1
ATOM 687 C CA . GLU A 1 87 ? 15.736 12.852 -26.584 1.00 53.56 87 GLU A CA 1
ATOM 688 C C . GLU A 1 87 ? 15.358 12.050 -27.831 1.00 53.56 87 GLU A C 1
ATOM 690 O O . GLU A 1 87 ? 15.432 10.819 -27.850 1.00 53.56 87 GLU A O 1
ATOM 695 N N . ASP A 1 88 ? 14.880 12.756 -28.856 1.00 45.44 88 ASP A N 1
ATOM 696 C CA . ASP A 1 88 ? 14.710 12.206 -30.192 1.00 45.44 88 ASP A CA 1
ATOM 697 C C . ASP A 1 88 ? 16.061 11.630 -30.630 1.00 45.44 88 ASP A C 1
ATOM 699 O O . ASP A 1 88 ? 17.007 12.364 -30.939 1.00 45.44 88 ASP A O 1
ATOM 703 N N . ALA A 1 89 ? 16.165 10.301 -30.620 1.00 47.09 89 ALA A N 1
ATOM 704 C CA . ALA A 1 89 ? 17.308 9.589 -31.160 1.00 47.09 89 ALA A CA 1
ATOM 705 C C . ALA A 1 89 ? 17.446 9.953 -32.648 1.00 47.09 89 ALA A C 1
ATOM 707 O O . ALA A 1 89 ? 16.606 9.577 -33.469 1.00 47.09 89 ALA A O 1
ATOM 708 N N . LYS A 1 90 ? 18.483 10.734 -32.965 1.00 41.09 90 LYS A N 1
ATOM 709 C CA . LYS A 1 90 ? 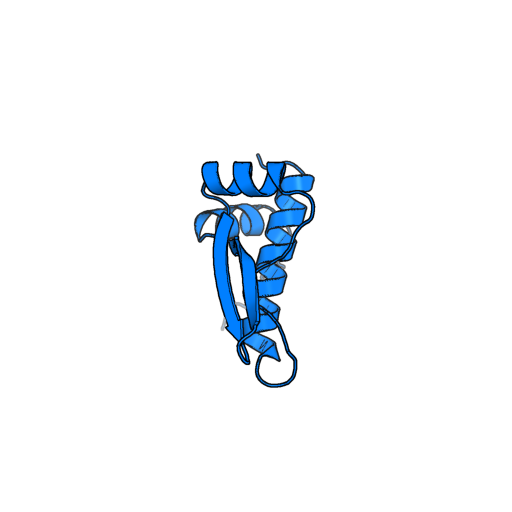18.926 11.014 -34.336 1.00 41.09 90 LYS A CA 1
ATOM 710 C C . LYS A 1 90 ? 19.634 9.817 -34.952 1.00 41.09 90 LYS A C 1
ATOM 712 O O . LYS A 1 90 ? 20.387 9.140 -34.217 1.00 41.09 90 LYS A O 1
#